Protein AF-X1T0W1-F1 (afdb_monomer)

Organism: NCBI:txid412755

Nearest PDB structures (foldseek):
  2e87-assembly1_A  TM=8.406E-01  e=1.873E-01  Pyrococcus horikoshii OT3
  1lnz-assembly2_B  TM=7.113E-01  e=6.492E-01  Bacillus subtilis
  1udx-assembly1_A  TM=6.410E-01  e=1.829E+00  Thermus thermophilus HB8
  1i2m-assembly3_A  TM=5.696E-01  e=1.707E+00  Homo sapiens
  1i2m-assembly3_C  TM=5.723E-01  e=4.488E+00  Homo sapiens

InterPro domains:
  IPR027417 P-loop containing nucleoside triphosphate hydrolase [G3DSA:3.40.50.300] (1-74)
  IPR027417 P-loop containing nucleoside triphosphate hydrolase [SSF52540] (4-71)

Secondary structure (DSSP, 8-state):
-HHHHHHHHHHH-GGGSS---EEEE-TTT--HHHHHHHHHHHT--TTSEEEEBTTTTBTHHHHHHHHHHHHS--

Foldseek 3Di:
DLVVVVVCCVPPCPPNPDDDQAEAEP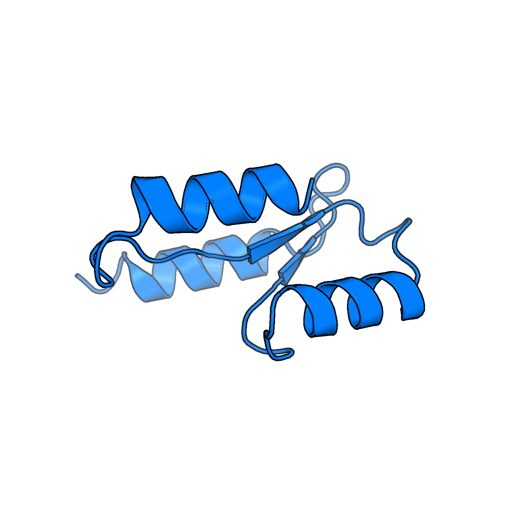LVPDDPVNVVVVCVSVVHDPVRYDYAYPVVGPCVVVVVVVVCVVPVVD

Mean predicted aligned error: 6.18 Å

Radius of gyration: 13.49 Å; Cα contacts (8 Å, |Δi|>4): 50; chains: 1; bounding box: 26×32×30 Å

pLDDT: mean 84.32, std 10.41, range [48.69, 95.5]

Sequence (74 aa):
QLDLFYEVKNNFTKEGKIQIVILFNKMDLANSDEIEYLKEKLNIRDEEYFLINALTGENIDKVIFYLKDKYDNS

Solvent-accessible surface area (backbone atoms only — not comparable to full-atom values): 4586 Å² total; per-residue (Å²): 109,69,66,59,51,52,50,46,49,66,73,66,28,58,90,74,77,46,86,86,81,46,74,48,66,48,49,93,75,57,49,72,67,58,52,51,53,50,29,65,73,69,72,54,57,85,89,60,51,43,67,24,25,82,89,82,48,45,56,45,65,60,54,52,50,53,51,43,66,72,62,68,80,112

Structure (mmCIF, N/CA/C/O backbone):
data_AF-X1T0W1-F1
#
_entry.i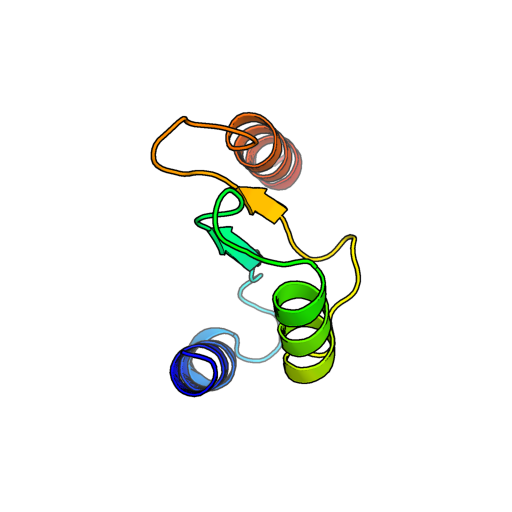d   AF-X1T0W1-F1
#
loop_
_atom_site.group_PDB
_atom_site.id
_atom_site.type_symbol
_atom_site.label_atom_id
_atom_site.label_alt_id
_atom_site.label_comp_id
_atom_site.label_asym_i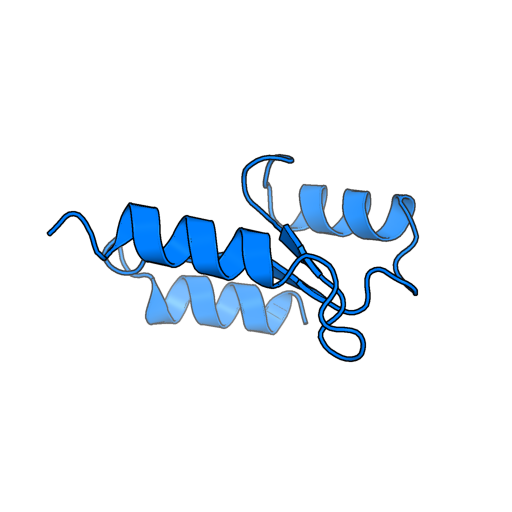d
_atom_site.label_entity_id
_atom_site.label_seq_id
_atom_site.pdbx_PDB_ins_code
_atom_site.Cartn_x
_atom_site.Cartn_y
_atom_site.Cartn_z
_atom_site.occupancy
_atom_site.B_iso_or_equiv
_atom_site.auth_seq_id
_atom_site.auth_comp_id
_atom_site.auth_asym_id
_atom_site.auth_atom_id
_atom_site.pdbx_PDB_model_num
ATOM 1 N N . GLN A 1 1 ? 4.776 -13.874 4.561 1.00 64.06 1 GLN A N 1
ATOM 2 C CA . GLN A 1 1 ? 4.362 -12.452 4.662 1.00 64.06 1 GLN A CA 1
ATOM 3 C C . GLN A 1 1 ? 2.875 -12.318 4.975 1.00 64.06 1 GLN A C 1
ATOM 5 O O . GLN A 1 1 ? 2.555 -11.570 5.886 1.00 64.06 1 GLN A O 1
ATOM 10 N N . LEU A 1 2 ? 1.988 -13.063 4.300 1.00 79.94 2 LEU A N 1
ATOM 11 C CA . LEU A 1 2 ? 0.554 -13.091 4.631 1.00 79.94 2 LEU A CA 1
ATOM 12 C C . LEU A 1 2 ? 0.283 -13.486 6.093 1.00 79.94 2 LEU A C 1
ATOM 14 O O . LEU A 1 2 ? -0.495 -12.815 6.759 1.00 79.94 2 LEU A O 1
ATOM 18 N N . ASP A 1 3 ? 0.981 -14.496 6.619 1.00 83.00 3 ASP A N 1
ATOM 19 C CA . ASP A 1 3 ? 0.785 -14.935 8.012 1.00 83.00 3 ASP A CA 1
ATOM 20 C C . ASP A 1 3 ? 1.097 -13.828 9.026 1.00 83.00 3 ASP A C 1
ATOM 22 O O . ASP A 1 3 ? 0.323 -13.604 9.950 1.00 83.00 3 ASP A O 1
ATOM 26 N N . LEU A 1 4 ? 2.172 -13.063 8.794 1.00 82.56 4 LEU A N 1
ATOM 27 C CA . LEU A 1 4 ? 2.525 -11.911 9.627 1.00 82.56 4 LEU A CA 1
ATOM 28 C C . LEU A 1 4 ? 1.468 -10.803 9.531 1.00 82.56 4 LEU A C 1
ATOM 30 O O . LEU A 1 4 ? 1.131 -10.191 10.538 1.00 82.56 4 LEU A O 1
ATOM 34 N N . PHE A 1 5 ? 0.920 -10.549 8.337 1.00 81.50 5 PHE A N 1
ATOM 35 C CA . PHE A 1 5 ? -0.179 -9.595 8.181 1.00 81.50 5 PHE A CA 1
ATOM 36 C C . PHE A 1 5 ? -1.402 -10.021 9.002 1.00 81.50 5 PHE A C 1
ATOM 38 O O . PHE A 1 5 ? -1.970 -9.203 9.724 1.00 81.50 5 PHE A O 1
ATOM 45 N N . TYR A 1 6 ? -1.788 -11.297 8.926 1.00 81.69 6 TYR A N 1
ATOM 46 C CA . TYR A 1 6 ? -2.922 -11.825 9.681 1.00 81.69 6 TYR A CA 1
ATOM 47 C C . TYR A 1 6 ? -2.692 -11.799 11.183 1.00 81.69 6 TYR A C 1
ATOM 49 O O . TYR A 1 6 ? -3.589 -11.408 11.926 1.00 81.69 6 TYR A O 1
ATOM 57 N N . GLU A 1 7 ? -1.493 -12.162 11.628 1.00 82.06 7 GLU A N 1
ATOM 58 C CA . GLU A 1 7 ? -1.099 -12.064 13.027 1.00 82.06 7 GLU A CA 1
ATOM 59 C C . GLU A 1 7 ? -1.215 -10.619 13.523 1.00 82.06 7 GLU A C 1
ATOM 61 O O . GLU A 1 7 ? -1.856 -10.368 14.544 1.00 82.06 7 GLU A O 1
ATOM 66 N N . VAL A 1 8 ? -0.673 -9.653 12.772 1.00 80.50 8 VAL A N 1
ATOM 67 C CA . VAL A 1 8 ? -0.723 -8.240 13.158 1.00 80.50 8 VAL A CA 1
ATOM 68 C C . VAL A 1 8 ? -2.161 -7.718 13.167 1.00 80.50 8 VAL A C 1
ATOM 70 O O . VAL A 1 8 ? -2.584 -7.095 14.141 1.00 80.50 8 VAL A O 1
ATOM 73 N N . LYS A 1 9 ? -2.943 -8.010 12.124 1.00 77.88 9 LYS A N 1
ATOM 74 C CA . LYS A 1 9 ? -4.360 -7.630 12.038 1.00 77.88 9 LYS A CA 1
ATOM 75 C C . LYS A 1 9 ? -5.149 -8.195 13.224 1.00 77.88 9 LYS A 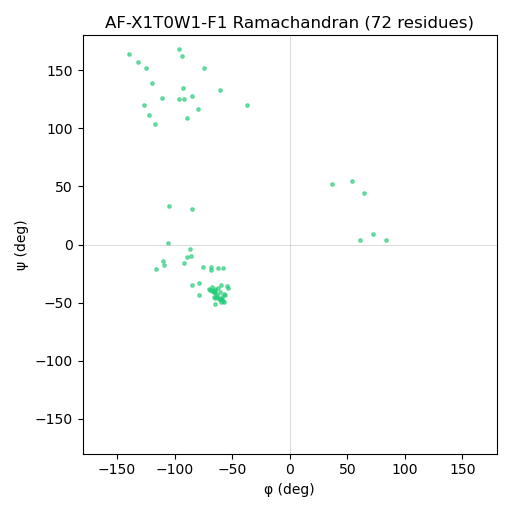C 1
ATOM 77 O O . LYS A 1 9 ? -5.831 -7.462 13.934 1.00 77.88 9 LYS A O 1
ATOM 82 N N . ASN A 1 10 ? -5.005 -9.482 13.517 1.00 78.81 10 ASN A N 1
ATOM 83 C CA . ASN A 1 10 ? -5.775 -10.117 14.585 1.00 78.81 10 ASN A CA 1
ATOM 84 C C . ASN A 1 10 ? -5.348 -9.647 15.985 1.00 78.81 10 ASN A C 1
ATOM 86 O O . ASN A 1 10 ? -6.202 -9.441 16.849 1.00 78.81 10 ASN A O 1
ATOM 90 N N . ASN A 1 11 ? -4.048 -9.439 16.210 1.00 79.19 11 ASN A N 1
ATOM 91 C CA . ASN A 1 11 ? -3.526 -9.113 17.538 1.00 79.19 11 ASN A CA 1
ATOM 92 C C . ASN A 1 11 ? -3.591 -7.618 17.863 1.00 79.19 11 ASN A C 1
ATOM 94 O O . ASN A 1 11 ? -3.830 -7.254 19.018 1.00 79.19 11 ASN A O 1
ATOM 98 N N . PHE A 1 12 ? -3.398 -6.753 16.866 1.00 70.75 12 PHE A N 1
ATOM 99 C CA . PHE A 1 12 ? -3.236 -5.316 17.087 1.00 70.75 12 PHE A CA 1
ATOM 100 C C . PHE A 1 12 ? -4.431 -4.487 16.624 1.00 70.75 12 PHE A C 1
ATOM 102 O O . PHE A 1 12 ? -4.592 -3.380 17.121 1.00 70.75 12 PHE A O 1
ATOM 109 N N . THR A 1 13 ? -5.328 -4.995 15.770 1.00 65.00 13 THR A N 1
ATOM 110 C CA . THR A 1 13 ? -6.483 -4.199 15.301 1.00 65.00 13 THR A CA 1
ATOM 111 C C . THR A 1 13 ? -7.815 -4.582 15.930 1.00 65.00 13 THR A C 1
ATOM 113 O O . THR A 1 13 ? -8.853 -4.464 15.281 1.00 65.00 13 THR A O 1
ATOM 116 N N . LYS A 1 14 ? -7.793 -5.013 17.205 1.00 59.22 14 LYS A N 1
ATOM 117 C CA . LYS A 1 14 ? -8.988 -5.344 18.008 1.00 59.22 14 LYS A CA 1
ATOM 118 C C . LYS A 1 14 ? -10.150 -4.387 17.707 1.00 59.22 14 LYS A C 1
ATOM 120 O O . LYS A 1 14 ? -10.015 -3.179 17.903 1.00 59.22 14 LYS A O 1
ATOM 125 N N . GLU A 1 15 ? -11.260 -4.956 17.233 1.00 62.41 15 GLU A N 1
ATOM 126 C CA . GLU A 1 15 ? -12.550 -4.293 16.976 1.00 62.41 15 GLU A CA 1
ATOM 127 C C . GLU A 1 15 ? -12.439 -2.854 16.432 1.00 62.41 15 GLU A C 1
ATOM 129 O O . GLU A 1 15 ? -13.011 -1.916 16.982 1.00 62.41 15 GLU A O 1
ATOM 134 N N . GLY A 1 16 ? -11.663 -2.658 15.360 1.00 59.16 16 GLY A N 1
ATOM 135 C CA . GLY A 1 16 ? -11.685 -1.410 14.586 1.00 59.16 16 GLY A CA 1
ATOM 136 C C . GLY A 1 16 ? -11.041 -0.189 15.251 1.00 59.16 16 GLY A C 1
ATOM 137 O O . GLY A 1 16 ? -11.147 0.910 14.714 1.00 59.16 16 GLY A O 1
ATOM 138 N N . LYS A 1 17 ? -10.343 -0.346 16.384 1.00 65.69 17 LYS A N 1
ATOM 139 C CA . LYS A 1 17 ? -9.691 0.783 17.078 1.00 65.69 17 LYS A CA 1
ATOM 140 C C . LYS A 1 17 ? -8.409 1.274 16.406 1.00 65.69 17 LYS A C 1
ATOM 142 O O . LYS A 1 17 ? -7.973 2.387 16.680 1.00 65.69 17 LYS A O 1
ATOM 147 N N . ILE A 1 18 ? -7.800 0.449 15.555 1.00 72.31 18 ILE A N 1
ATOM 148 C CA . ILE A 1 18 ? -6.580 0.791 14.820 1.00 72.31 18 ILE A CA 1
ATOM 149 C C . ILE A 1 18 ? -6.832 0.554 13.340 1.00 72.31 18 ILE A C 1
ATOM 151 O O . ILE A 1 18 ? -7.140 -0.558 12.913 1.00 72.31 18 ILE A O 1
ATOM 155 N N . GLN A 1 19 ? -6.709 1.624 12.565 1.00 76.69 19 GLN A N 1
ATOM 156 C CA . GLN A 1 19 ? -6.935 1.593 11.134 1.00 76.69 19 GLN A CA 1
ATOM 157 C C . GLN A 1 19 ? -5.667 1.143 10.408 1.00 76.69 19 GLN A C 1
ATOM 159 O O . GLN A 1 19 ? -4.594 1.704 10.620 1.00 76.69 19 GLN A O 1
ATOM 164 N N . ILE A 1 20 ? -5.795 0.131 9.550 1.00 83.06 20 ILE A N 1
ATOM 165 C CA . ILE A 1 20 ? -4.684 -0.388 8.746 1.00 83.06 20 ILE A CA 1
ATOM 166 C C . ILE A 1 20 ? -4.679 0.319 7.394 1.00 83.06 20 ILE A C 1
ATOM 168 O O . ILE A 1 20 ? -5.719 0.443 6.751 1.00 83.06 20 ILE A O 1
ATOM 172 N N . VAL A 1 21 ? -3.497 0.745 6.957 1.00 87.62 21 VAL A N 1
ATOM 173 C CA . VAL A 1 21 ? -3.242 1.200 5.586 1.00 87.62 21 VAL A CA 1
ATOM 174 C C . VAL A 1 21 ? -2.340 0.168 4.922 1.00 87.62 21 VAL A C 1
ATOM 176 O O . VAL A 1 21 ? -1.294 -0.175 5.473 1.00 87.62 21 VAL A O 1
ATOM 179 N N . ILE A 1 22 ? -2.756 -0.355 3.769 1.00 90.56 22 ILE A N 1
ATOM 180 C CA . ILE A 1 22 ? -2.025 -1.410 3.062 1.00 90.56 22 ILE A CA 1
ATOM 181 C C . ILE A 1 22 ? -1.143 -0.776 1.988 1.00 90.56 22 ILE A C 1
ATOM 183 O O . ILE A 1 22 ? -1.608 -0.027 1.131 1.00 90.56 22 ILE A O 1
ATOM 187 N N . LEU A 1 23 ? 0.150 -1.086 2.053 1.00 93.25 23 LEU A N 1
ATOM 188 C CA . LEU A 1 23 ? 1.173 -0.605 1.132 1.00 93.25 23 LEU A CA 1
ATOM 189 C C . LEU A 1 23 ? 1.848 -1.812 0.487 1.00 93.25 23 LEU A C 1
ATOM 191 O O . LEU A 1 23 ? 2.570 -2.558 1.152 1.00 93.25 23 LEU A O 1
ATOM 195 N N . PHE A 1 24 ? 1.629 -1.997 -0.808 1.00 92.50 24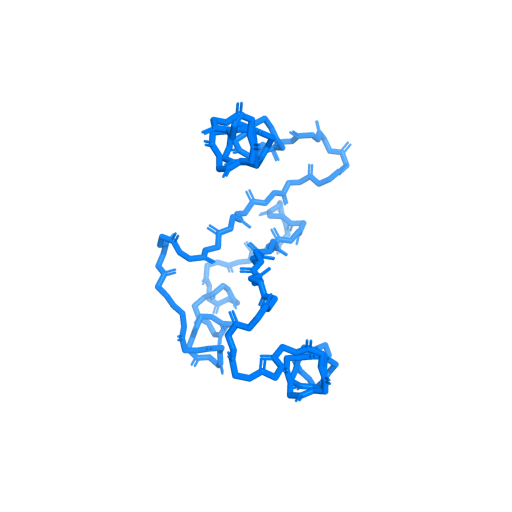 PHE A N 1
ATOM 196 C CA . PHE A 1 24 ? 2.368 -2.956 -1.616 1.00 92.50 24 PHE A CA 1
ATOM 197 C C . PHE A 1 24 ? 3.606 -2.263 -2.183 1.00 92.50 24 PHE A C 1
ATOM 199 O O . PHE A 1 24 ? 3.522 -1.373 -3.026 1.00 92.50 24 PHE A O 1
ATOM 206 N N . ASN A 1 25 ? 4.767 -2.644 -1.657 1.00 90.06 25 ASN A N 1
ATOM 207 C CA . ASN A 1 25 ? 6.057 -2.072 -2.027 1.00 90.06 25 ASN A CA 1
ATOM 208 C C . ASN A 1 25 ? 6.737 -2.882 -3.141 1.00 90.06 25 ASN A C 1
ATOM 210 O O . ASN A 1 25 ? 6.439 -4.061 -3.311 1.00 90.06 25 ASN A O 1
ATOM 214 N N . LYS A 1 26 ? 7.721 -2.271 -3.812 1.00 89.00 26 LYS A N 1
ATOM 215 C CA . LYS A 1 26 ? 8.440 -2.817 -4.978 1.00 89.00 26 LYS A CA 1
ATOM 216 C C . LYS A 1 26 ? 7.532 -3.003 -6.196 1.00 89.00 26 LYS A C 1
ATOM 218 O O . LYS A 1 26 ? 7.569 -4.037 -6.858 1.00 89.00 26 LYS A O 1
ATOM 223 N N . MET A 1 27 ? 6.694 -2.005 -6.481 1.00 86.88 27 MET A N 1
ATOM 224 C CA . MET A 1 27 ? 5.770 -2.045 -7.622 1.00 86.88 27 MET A CA 1
ATOM 225 C C . MET A 1 27 ? 6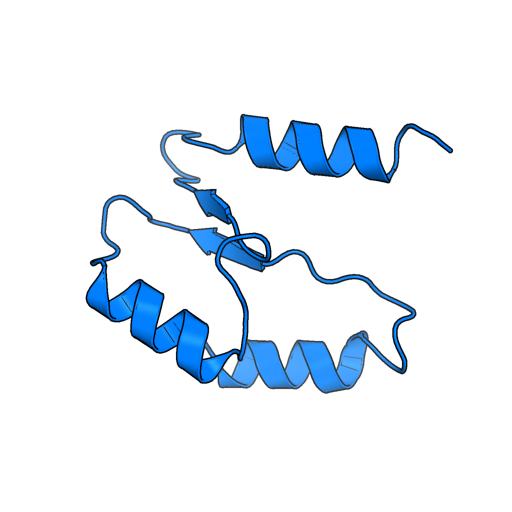.459 -2.230 -8.985 1.00 86.88 27 MET A C 1
ATOM 227 O O . MET A 1 27 ? 5.823 -2.666 -9.931 1.00 86.88 27 MET A O 1
ATOM 231 N N . ASP A 1 28 ? 7.754 -1.933 -9.080 1.00 84.50 28 ASP A N 1
ATOM 232 C CA . ASP A 1 28 ? 8.602 -2.176 -10.250 1.00 84.50 28 ASP A CA 1
ATOM 233 C C . ASP A 1 28 ? 8.851 -3.667 -10.530 1.00 84.50 28 ASP A C 1
ATOM 235 O O . ASP A 1 28 ? 9.170 -4.040 -11.657 1.00 84.50 28 ASP A O 1
ATOM 239 N N . LEU A 1 29 ? 8.700 -4.517 -9.511 1.00 81.19 29 LEU A N 1
ATOM 240 C CA . LEU A 1 29 ? 8.900 -5.965 -9.596 1.00 81.19 29 LEU A CA 1
ATOM 241 C C . LEU A 1 29 ? 7.593 -6.756 -9.489 1.00 81.19 29 LEU A C 1
ATOM 243 O O . LEU A 1 29 ? 7.590 -7.950 -9.776 1.00 81.19 29 LEU A O 1
ATOM 247 N N . ALA A 1 30 ? 6.506 -6.116 -9.055 1.00 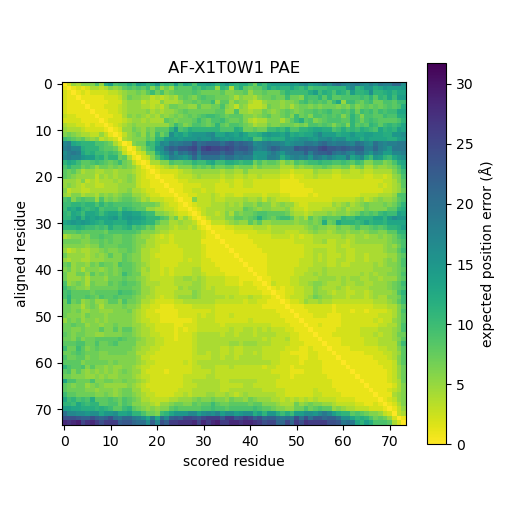78.81 30 ALA A N 1
ATOM 248 C CA . ALA A 1 30 ? 5.226 -6.776 -8.853 1.00 78.81 30 ALA A CA 1
ATOM 249 C C . ALA A 1 30 ? 4.491 -6.950 -10.188 1.00 78.81 30 ALA A C 1
ATOM 251 O O . ALA A 1 30 ? 4.112 -5.972 -10.835 1.00 78.81 30 ALA A O 1
ATOM 252 N N . ASN A 1 31 ? 4.259 -8.200 -10.590 1.00 82.56 31 ASN A N 1
ATOM 253 C CA . ASN A 1 31 ? 3.391 -8.498 -11.728 1.00 82.56 31 ASN A CA 1
ATOM 254 C C . ASN A 1 31 ? 1.910 -8.304 -11.334 1.00 82.56 31 ASN A C 1
ATOM 256 O O . ASN A 1 31 ? 1.541 -8.514 -10.176 1.00 82.56 31 ASN A O 1
ATOM 260 N N . SER A 1 32 ? 1.041 -7.964 -12.292 1.00 85.00 32 SER A N 1
ATOM 261 C CA . SER A 1 32 ? -0.405 -7.815 -12.069 1.00 85.00 32 SER A CA 1
ATOM 262 C C . SER A 1 32 ? -1.035 -9.058 -11.436 1.00 85.00 32 SER A C 1
ATOM 264 O O . SER A 1 32 ? -1.897 -8.928 -10.572 1.00 85.00 32 SER A O 1
ATOM 266 N N . ASP A 1 33 ? -0.556 -10.251 -11.798 1.00 87.69 33 ASP A N 1
ATOM 267 C CA . ASP A 1 33 ? -1.068 -11.521 -11.266 1.00 87.69 33 ASP A CA 1
ATOM 268 C C . ASP A 1 33 ? -0.752 -11.709 -9.773 1.00 87.69 33 ASP A C 1
ATOM 270 O O . ASP A 1 33 ? -1.571 -12.231 -9.018 1.00 87.69 33 ASP A O 1
ATOM 274 N N . GLU A 1 34 ? 0.424 -11.262 -9.320 1.00 86.81 34 GLU A N 1
ATOM 275 C CA . GLU A 1 34 ? 0.784 -11.305 -7.897 1.00 86.81 34 GLU A CA 1
ATOM 276 C C . GLU A 1 34 ? -0.053 -10.320 -7.084 1.00 86.81 34 GLU A C 1
ATOM 278 O O . GLU A 1 34 ? -0.479 -10.644 -5.975 1.00 86.81 34 GLU A O 1
ATOM 283 N N . ILE A 1 35 ? -0.312 -9.131 -7.634 1.00 88.12 35 ILE A N 1
ATOM 284 C CA . ILE A 1 35 ? -1.176 -8.144 -6.986 1.00 88.12 35 ILE A CA 1
ATOM 285 C C . ILE A 1 35 ? -2.597 -8.685 -6.856 1.00 88.12 35 ILE A C 1
ATOM 287 O O . ILE A 1 35 ? -3.171 -8.601 -5.771 1.00 88.12 35 ILE A O 1
ATOM 291 N N . GLU A 1 36 ? -3.141 -9.295 -7.909 1.00 89.94 36 GLU A N 1
ATOM 292 C CA . GLU A 1 36 ? -4.480 -9.882 -7.857 1.00 89.94 36 GLU A CA 1
ATOM 293 C C . GLU A 1 36 ? -4.548 -11.031 -6.843 1.00 89.94 36 GLU A C 1
ATOM 295 O O . GLU A 1 36 ? -5.434 -11.055 -5.990 1.00 89.94 36 GLU A O 1
ATOM 300 N N . TYR A 1 37 ? -3.541 -11.909 -6.823 1.00 90.25 37 TYR A N 1
ATOM 301 C CA . TYR A 1 37 ? -3.440 -12.965 -5.814 1.00 90.25 37 TYR A CA 1
ATOM 302 C C . TYR A 1 37 ? -3.420 -12.407 -4.380 1.00 90.25 37 TYR A C 1
ATOM 304 O O . TYR A 1 37 ? -4.089 -12.937 -3.487 1.00 90.25 37 TYR A O 1
ATOM 312 N N . LEU A 1 38 ? -2.672 -11.329 -4.127 1.00 88.94 38 LEU A N 1
ATOM 313 C CA . LEU A 1 38 ? -2.634 -10.682 -2.813 1.00 88.94 38 LEU A CA 1
ATOM 314 C C . LEU A 1 38 ? -3.970 -10.014 -2.466 1.00 88.94 38 LEU A C 1
ATOM 316 O O . LEU A 1 38 ? -4.404 -10.127 -1.318 1.00 88.94 38 LEU A O 1
ATOM 320 N N . LYS A 1 39 ? -4.638 -9.366 -3.428 1.00 90.19 39 LYS A N 1
ATOM 321 C CA . LYS A 1 39 ? -5.972 -8.772 -3.241 1.00 90.19 39 LYS A CA 1
ATOM 322 C C . LYS A 1 39 ? -6.995 -9.823 -2.834 1.00 90.19 39 LYS A C 1
ATOM 324 O O . LYS A 1 39 ? -7.675 -9.647 -1.822 1.00 90.19 39 LYS A O 1
ATOM 329 N N . GLU A 1 40 ? -7.046 -10.935 -3.565 1.00 90.44 40 GLU A N 1
ATOM 330 C CA . GLU A 1 40 ? -7.929 -12.063 -3.264 1.00 90.44 40 GLU A CA 1
ATOM 331 C C . GLU A 1 40 ? -7.634 -12.639 -1.880 1.00 90.44 40 GLU A C 1
ATOM 333 O O . GLU A 1 40 ? -8.544 -12.846 -1.075 1.00 90.44 40 GLU A O 1
ATOM 338 N N . LYS A 1 41 ? -6.352 -12.868 -1.568 1.00 89.00 41 LYS A N 1
ATOM 339 C CA . LYS A 1 41 ? -5.965 -13.433 -0.275 1.00 89.00 41 LYS A CA 1
ATOM 340 C C . LYS A 1 41 ? -6.289 -12.514 0.878 1.00 89.00 41 LYS A C 1
ATOM 342 O O . LYS A 1 41 ? -6.671 -13.037 1.912 1.00 89.00 41 LYS A O 1
ATOM 347 N N . LEU A 1 42 ? -6.123 -11.204 0.734 1.00 86.00 42 LEU A N 1
ATOM 348 C CA . LEU A 1 42 ? -6.387 -10.234 1.798 1.00 86.00 42 LEU A CA 1
ATOM 349 C C . LEU A 1 42 ? -7.856 -9.787 1.858 1.00 86.00 42 LEU A C 1
ATOM 351 O O . LEU A 1 42 ? -8.244 -9.158 2.846 1.00 86.00 42 LEU A O 1
ATOM 355 N N . ASN A 1 43 ? -8.656 -10.152 0.849 1.00 89.06 43 ASN A N 1
ATOM 356 C CA . ASN A 1 43 ? -10.043 -9.737 0.649 1.00 89.06 43 ASN A CA 1
ATOM 357 C C . ASN A 1 43 ? -10.196 -8.205 0.653 1.00 89.06 43 ASN A C 1
ATOM 359 O O . ASN A 1 43 ? -10.950 -7.651 1.455 1.00 89.06 43 ASN A O 1
ATOM 363 N N . ILE A 1 44 ? -9.423 -7.532 -0.207 1.00 89.06 44 ILE A N 1
ATOM 364 C CA . ILE A 1 44 ? -9.367 -6.065 -0.323 1.00 89.06 44 ILE A CA 1
ATOM 365 C C . ILE A 1 44 ? -9.643 -5.597 -1.756 1.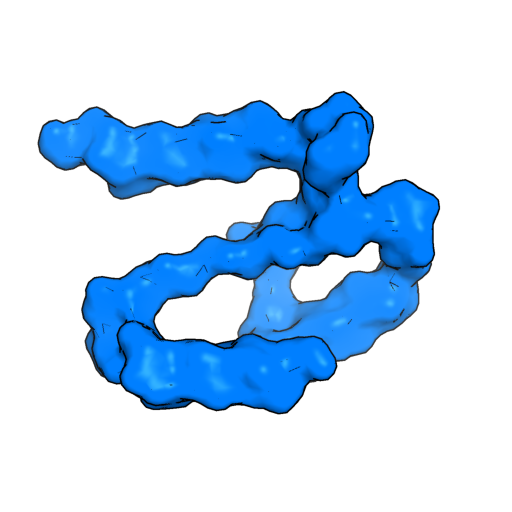00 89.06 44 ILE A C 1
ATOM 367 O O . ILE A 1 44 ? -9.351 -6.310 -2.718 1.00 89.06 44 ILE A O 1
ATOM 371 N N . ARG A 1 45 ? -10.181 -4.383 -1.899 1.00 89.50 45 ARG A N 1
ATOM 372 C CA . ARG A 1 45 ? -10.483 -3.735 -3.188 1.00 89.50 45 ARG A CA 1
ATOM 373 C C . ARG A 1 45 ? -9.364 -2.783 -3.628 1.00 89.50 45 ARG A C 1
ATOM 375 O O . ARG A 1 45 ? -8.492 -2.432 -2.837 1.00 89.50 45 ARG A O 1
ATOM 382 N N . ASP A 1 46 ? -9.409 -2.333 -4.884 1.00 86.06 46 ASP A N 1
ATOM 383 C CA . ASP A 1 46 ? -8.383 -1.453 -5.484 1.00 86.06 46 ASP A CA 1
ATOM 384 C C . ASP A 1 46 ? -8.239 -0.081 -4.811 1.00 86.06 46 ASP A C 1
ATOM 386 O O . ASP A 1 46 ? -7.199 0.560 -4.907 1.00 86.06 46 ASP A O 1
ATOM 390 N N . GLU A 1 47 ? -9.256 0.350 -4.075 1.00 88.12 47 GLU A N 1
ATOM 391 C CA . GLU A 1 47 ? -9.255 1.578 -3.272 1.00 88.12 47 GLU A CA 1
ATOM 392 C C . GLU A 1 47 ? -8.683 1.398 -1.852 1.00 88.12 47 GLU A C 1
ATOM 394 O O . GLU A 1 47 ? -8.565 2.367 -1.103 1.00 88.12 47 GLU A O 1
ATOM 399 N N . GLU A 1 48 ? -8.327 0.170 -1.461 1.00 87.38 48 GLU A N 1
ATOM 400 C CA . GLU A 1 48 ? -7.928 -0.181 -0.088 1.00 87.38 48 GLU A CA 1
ATOM 401 C C . GLU A 1 48 ? -6.413 -0.416 0.072 1.00 87.38 48 GLU A C 1
ATOM 403 O O . GLU A 1 48 ? -5.946 -0.711 1.177 1.00 87.38 48 GLU A O 1
ATOM 408 N N . TYR A 1 49 ? -5.630 -0.256 -1.000 1.00 92.50 49 TYR A N 1
ATOM 409 C CA . TYR A 1 49 ? -4.169 -0.344 -0.972 1.00 92.50 49 TYR A CA 1
ATOM 410 C C . TYR A 1 49 ? -3.503 0.720 -1.847 1.00 92.50 49 TYR A C 1
ATOM 412 O O . TYR A 1 49 ? -4.112 1.321 -2.727 1.00 92.50 49 TYR A O 1
ATOM 420 N N . PHE A 1 50 ? -2.207 0.918 -1.622 1.00 93.88 50 PHE A N 1
ATOM 421 C CA . PHE A 1 50 ? -1.344 1.703 -2.498 1.00 93.88 50 PHE A CA 1
ATOM 422 C C . PHE A 1 50 ? -0.214 0.833 -3.042 1.00 93.88 50 PHE A C 1
ATOM 424 O O . PHE A 1 50 ? 0.397 0.069 -2.293 1.00 93.88 50 PHE A O 1
ATOM 431 N N . LEU A 1 51 ? 0.100 0.996 -4.327 1.00 93.62 51 LEU A N 1
ATOM 432 C CA . LEU A 1 51 ? 1.339 0.499 -4.926 1.00 93.62 51 LEU A CA 1
ATOM 433 C C . LEU A 1 51 ? 2.396 1.585 -4.845 1.00 93.62 51 LEU A C 1
ATOM 435 O O . LEU A 1 51 ? 2.175 2.700 -5.321 1.00 93.62 51 LEU A O 1
ATOM 439 N N . ILE A 1 52 ? 3.535 1.255 -4.250 1.00 95.50 52 ILE A N 1
ATOM 440 C CA . ILE A 1 52 ? 4.635 2.192 -4.056 1.00 95.50 52 ILE A CA 1
ATOM 441 C C . ILE A 1 52 ? 5.962 1.585 -4.486 1.00 95.50 52 ILE A C 1
ATOM 443 O O . ILE A 1 52 ? 6.171 0.366 -4.457 1.00 95.50 52 ILE A O 1
ATOM 447 N N . ASN A 1 53 ? 6.899 2.467 -4.799 1.00 94.25 53 ASN A N 1
ATOM 448 C CA . ASN A 1 53 ? 8.307 2.126 -4.844 1.00 94.25 53 ASN A CA 1
ATOM 449 C C . ASN A 1 53 ? 9.042 2.947 -3.784 1.00 94.25 53 ASN A C 1
ATOM 451 O O . ASN A 1 53 ? 9.309 4.132 -3.965 1.00 94.25 53 ASN A O 1
ATOM 455 N N . ALA A 1 54 ? 9.388 2.312 -2.665 1.00 92.94 54 ALA A N 1
ATOM 456 C CA . ALA A 1 54 ? 10.110 2.989 -1.592 1.00 92.94 54 ALA A CA 1
ATOM 457 C C . ALA A 1 54 ? 11.558 3.368 -1.963 1.00 92.94 54 ALA A C 1
ATOM 459 O O . ALA A 1 54 ? 12.136 4.223 -1.298 1.00 92.94 54 ALA A O 1
ATOM 460 N N . LEU A 1 55 ? 12.151 2.745 -2.991 1.00 92.75 55 LEU A N 1
ATOM 461 C CA . LEU A 1 55 ? 13.510 3.055 -3.445 1.00 92.75 55 LEU A CA 1
ATOM 462 C C . LEU A 1 55 ? 13.540 4.324 -4.304 1.00 92.75 55 LEU A C 1
ATOM 464 O O . LEU A 1 55 ? 14.424 5.157 -4.127 1.00 92.75 55 LEU A O 1
ATOM 468 N N . THR A 1 56 ? 12.588 4.470 -5.228 1.00 94.94 56 THR A N 1
ATOM 469 C CA . THR A 1 56 ? 12.510 5.637 -6.124 1.00 94.94 56 THR A CA 1
ATOM 470 C C . THR A 1 56 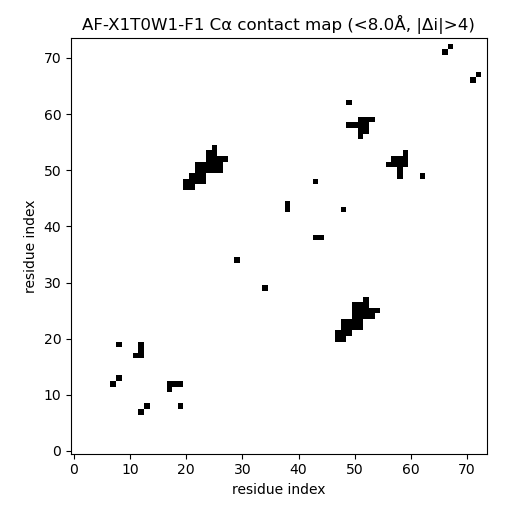? 11.636 6.761 -5.570 1.00 94.94 56 THR A C 1
ATOM 472 O O . THR A 1 56 ? 11.713 7.886 -6.056 1.00 94.94 56 THR A O 1
ATOM 475 N N . GLY A 1 57 ? 10.813 6.475 -4.559 1.00 92.81 57 GLY A N 1
ATOM 476 C CA . GLY A 1 57 ? 9.825 7.405 -4.013 1.00 92.81 57 GLY A CA 1
ATOM 477 C C . GLY A 1 57 ? 8.507 7.435 -4.794 1.00 92.81 57 GLY A C 1
ATOM 478 O O . GLY A 1 57 ? 7.620 8.223 -4.467 1.00 92.81 57 GLY A O 1
ATOM 479 N N . GLU A 1 58 ? 8.339 6.585 -5.810 1.00 95.31 58 GLU A N 1
ATOM 480 C CA . GLU A 1 58 ? 7.130 6.575 -6.631 1.00 95.31 58 GLU A CA 1
ATOM 481 C C . GLU A 1 58 ? 5.878 6.279 -5.792 1.00 95.31 58 GLU A C 1
ATOM 483 O O . GLU A 1 58 ? 5.852 5.355 -4.973 1.00 95.31 58 GLU A O 1
ATOM 488 N N . ASN A 1 59 ? 4.834 7.085 -6.012 1.00 94.38 59 ASN A N 1
ATOM 489 C CA . ASN A 1 59 ? 3.543 7.055 -5.316 1.00 94.38 59 ASN A CA 1
ATOM 490 C C . ASN A 1 59 ? 3.584 7.304 -3.796 1.00 94.38 59 ASN A C 1
ATOM 492 O O . ASN A 1 59 ? 2.524 7.301 -3.169 1.00 94.38 59 ASN A O 1
ATOM 496 N N . ILE A 1 60 ? 4.743 7.607 -3.201 1.00 94.62 60 ILE A N 1
ATOM 497 C CA . ILE A 1 60 ? 4.842 7.963 -1.776 1.00 94.62 60 ILE A CA 1
ATOM 498 C C . ILE A 1 60 ? 4.050 9.238 -1.464 1.00 94.62 60 ILE A C 1
ATOM 500 O O . ILE A 1 60 ? 3.360 9.297 -0.447 1.00 94.62 60 ILE A O 1
ATOM 504 N N . ASP A 1 61 ? 4.050 10.219 -2.367 1.00 94.50 61 ASP A N 1
ATOM 505 C CA . ASP A 1 61 ? 3.300 11.470 -2.191 1.00 94.50 61 ASP A CA 1
ATOM 506 C C . ASP A 1 61 ? 1.792 11.233 -2.032 1.00 94.50 61 ASP A C 1
ATOM 508 O O . ASP A 1 61 ? 1.136 11.911 -1.242 1.00 94.50 61 ASP A O 1
ATOM 512 N N . LYS A 1 62 ? 1.242 10.227 -2.728 1.00 93.44 62 LYS A N 1
ATOM 513 C CA . LYS A 1 62 ? -0.175 9.840 -2.615 1.00 93.44 62 LYS A CA 1
ATOM 514 C C . LYS A 1 62 ? -0.484 9.293 -1.224 1.00 93.44 62 LYS A C 1
ATOM 516 O O . LYS A 1 62 ? -1.516 9.626 -0.648 1.00 93.44 62 LYS A O 1
ATOM 521 N N . VAL A 1 63 ? 0.432 8.496 -0.673 1.00 93.06 63 VAL A N 1
ATOM 522 C CA . VAL A 1 63 ? 0.322 7.956 0.688 1.00 93.06 63 VAL A CA 1
ATOM 523 C C . VAL A 1 63 ? 0.396 9.086 1.711 1.00 93.06 63 VAL A C 1
ATOM 525 O O . VAL A 1 63 ? -0.429 9.141 2.619 1.00 93.06 63 VAL A O 1
ATOM 528 N N . ILE A 1 64 ? 1.338 10.020 1.549 1.00 92.50 64 ILE A N 1
ATOM 529 C CA . ILE A 1 64 ? 1.470 11.188 2.431 1.00 92.50 64 ILE A CA 1
ATOM 530 C C . ILE A 1 64 ? 0.205 12.043 2.379 1.00 92.50 64 ILE A C 1
ATOM 532 O O . ILE A 1 64 ? -0.305 12.424 3.430 1.00 92.50 64 ILE A O 1
ATOM 536 N N . PHE A 1 65 ? -0.308 12.335 1.182 1.00 93.56 65 PHE A N 1
ATOM 537 C CA . PHE A 1 65 ? -1.534 13.109 1.009 1.00 93.56 65 PHE A CA 1
ATOM 538 C C . PHE A 1 65 ? -2.717 12.441 1.711 1.00 93.56 65 PHE A C 1
ATOM 540 O O . PHE A 1 65 ? -3.398 13.094 2.493 1.00 93.56 65 PHE A O 1
ATOM 547 N N . TYR A 1 66 ? -2.902 11.135 1.509 1.00 91.62 66 TYR A N 1
ATOM 548 C CA . TYR A 1 66 ? -3.950 10.367 2.180 1.00 91.62 66 TYR A CA 1
ATOM 549 C C . TYR A 1 66 ? -3.825 10.411 3.708 1.00 91.62 66 TYR A C 1
ATOM 551 O O . TYR A 1 66 ? -4.814 10.618 4.403 1.00 91.62 66 TYR A O 1
ATOM 559 N N . LEU A 1 67 ? -2.616 10.237 4.250 1.00 90.00 67 LEU A N 1
ATOM 560 C CA . LEU A 1 67 ? -2.398 10.295 5.697 1.00 90.00 67 LEU A CA 1
ATOM 561 C C . LEU A 1 67 ? -2.656 11.702 6.253 1.00 90.00 67 LEU A C 1
ATOM 563 O O . LEU A 1 67 ? -3.274 11.829 7.306 1.00 90.00 67 LEU A O 1
ATOM 567 N N . LYS A 1 68 ? -2.230 12.755 5.549 1.00 90.19 68 LYS A N 1
ATOM 568 C CA . LYS A 1 68 ? -2.504 14.140 5.953 1.00 90.19 68 LYS A CA 1
ATOM 569 C C . LYS A 1 68 ? -3.996 14.451 5.915 1.00 90.19 68 LYS A C 1
ATOM 571 O O . LYS A 1 68 ? -4.538 14.872 6.923 1.00 90.19 68 LYS A O 1
ATOM 576 N N . ASP A 1 69 ? -4.678 14.173 4.810 1.00 89.31 69 ASP A N 1
ATOM 577 C CA . ASP A 1 69 ? -6.126 14.397 4.694 1.00 89.31 69 ASP A CA 1
ATOM 578 C C . ASP A 1 69 ? -6.910 13.716 5.827 1.00 89.31 69 ASP A C 1
ATOM 580 O O . ASP A 1 69 ? -7.848 14.271 6.399 1.00 89.31 69 ASP A O 1
ATOM 584 N N . LYS A 1 70 ? -6.457 12.525 6.212 1.00 83.81 70 LYS A N 1
ATOM 585 C CA . LYS A 1 70 ? -7.110 11.696 7.213 1.00 83.81 70 LYS A CA 1
ATOM 586 C C . LYS A 1 70 ? -6.855 12.095 8.664 1.00 83.81 70 LYS A C 1
ATOM 588 O O . LYS A 1 70 ? -7.724 11.858 9.499 1.00 83.81 70 LYS A O 1
ATOM 593 N N . TYR A 1 71 ? -5.673 12.624 8.980 1.00 79.75 71 TYR A N 1
ATOM 594 C CA . TYR A 1 71 ? -5.260 12.885 10.366 1.00 79.75 71 TYR A CA 1
ATOM 595 C C . TYR A 1 71 ? -5.041 14.372 10.682 1.00 79.75 71 TYR A C 1
ATOM 597 O O . TYR A 1 71 ? -5.128 14.750 11.847 1.00 79.75 71 TYR A O 1
ATOM 605 N N . ASP A 1 72 ? -4.805 15.215 9.676 1.00 72.81 72 ASP A N 1
ATOM 606 C CA . ASP A 1 72 ? -4.528 16.654 9.824 1.00 72.81 72 ASP A CA 1
ATOM 607 C C . ASP A 1 72 ? -5.820 17.504 9.806 1.00 72.81 72 ASP A C 1
ATOM 609 O O . ASP A 1 72 ? -5.801 18.669 10.181 1.00 72.81 72 ASP A O 1
ATOM 613 N N . ASN A 1 73 ? -6.971 16.918 9.442 1.00 54.81 73 ASN A N 1
ATOM 614 C CA . ASN A 1 73 ? -8.303 17.535 9.576 1.00 54.81 73 ASN A CA 1
ATOM 615 C C . ASN A 1 73 ? -8.932 17.332 10.981 1.00 54.81 73 ASN A C 1
ATOM 617 O O . ASN A 1 73 ? -10.157 17.236 11.098 1.00 54.81 73 ASN A O 1
ATOM 621 N N . SER A 1 74 ? -8.107 17.233 12.032 1.00 48.69 74 SER A N 1
ATOM 622 C CA . SER A 1 74 ? -8.539 17.079 13.437 1.00 48.69 74 SER A CA 1
ATOM 623 C C . SER A 1 74 ? -8.589 18.409 14.182 1.00 48.69 74 SER A C 1
ATOM 625 O O . SER A 1 74 ? -7.595 19.162 14.096 1.00 48.69 74 SER A O 1
#